Protein AF-A0A3M1UHV4-F1 (afdb_monomer)

Structure (mmCIF, N/CA/C/O backbone):
data_AF-A0A3M1UHV4-F1
#
_entry.id   AF-A0A3M1UHV4-F1
#
loop_
_atom_site.group_PDB
_atom_site.id
_atom_site.type_symbol
_atom_site.label_atom_id
_atom_site.label_alt_id
_atom_site.label_comp_id
_atom_site.label_asym_id
_atom_site.label_entity_id
_atom_site.label_seq_id
_atom_site.pdbx_PDB_ins_code
_atom_site.Cartn_x
_atom_site.Cartn_y
_atom_site.Cartn_z
_atom_site.occupancy
_atom_site.B_iso_or_equiv
_atom_site.auth_seq_id
_atom_site.auth_comp_id
_atom_site.auth_asym_id
_atom_site.auth_atom_id
_atom_site.pdbx_PDB_model_num
ATOM 1 N N . MET A 1 1 ? 15.331 1.345 12.781 1.00 45.53 1 MET A N 1
ATOM 2 C CA . MET A 1 1 ? 16.182 1.036 11.609 1.00 45.53 1 MET A CA 1
ATOM 3 C C . MET A 1 1 ? 15.991 2.140 10.582 1.00 45.53 1 MET A C 1
ATOM 5 O O . MET A 1 1 ? 14.851 2.442 10.259 1.00 45.53 1 MET A O 1
ATOM 9 N N . ASN A 1 2 ? 17.068 2.788 10.132 1.00 50.50 2 ASN A N 1
ATOM 10 C CA . ASN A 1 2 ? 16.997 3.904 9.186 1.00 50.50 2 ASN A CA 1
ATOM 11 C C . ASN A 1 2 ? 16.951 3.352 7.750 1.00 50.50 2 ASN A C 1
ATOM 13 O O . ASN A 1 2 ? 17.983 3.192 7.102 1.00 50.50 2 ASN A O 1
ATOM 17 N N . THR A 1 3 ? 15.766 2.970 7.275 1.00 60.56 3 THR A N 1
ATOM 18 C CA . THR A 1 3 ? 15.587 2.492 5.897 1.00 60.56 3 THR A CA 1
ATOM 19 C C . THR A 1 3 ? 15.754 3.668 4.938 1.00 60.56 3 THR A C 1
ATOM 21 O O . THR A 1 3 ? 14.924 4.578 4.923 1.00 60.56 3 THR A O 1
ATOM 24 N N . LYS A 1 4 ? 16.838 3.675 4.150 1.00 67.75 4 LYS A N 1
ATOM 25 C CA . LYS A 1 4 ? 17.045 4.664 3.083 1.00 67.75 4 LYS A CA 1
ATOM 26 C C . LYS A 1 4 ? 15.860 4.598 2.120 1.00 67.75 4 LYS A C 1
ATOM 28 O O . LYS A 1 4 ? 15.662 3.586 1.454 1.00 67.75 4 LYS A O 1
ATOM 33 N N . LYS A 1 5 ? 15.066 5.669 2.064 1.00 74.25 5 LYS A N 1
ATOM 34 C CA . LYS A 1 5 ? 13.960 5.787 1.113 1.00 74.25 5 LYS A CA 1
ATOM 35 C C . LYS A 1 5 ? 14.546 5.815 -0.305 1.00 74.25 5 LYS A C 1
ATOM 37 O O . LYS A 1 5 ? 15.404 6.664 -0.559 1.00 74.25 5 LYS A O 1
ATOM 42 N N . PRO A 1 6 ? 14.115 4.931 -1.219 1.00 80.00 6 PRO A N 1
ATOM 43 C CA . PRO A 1 6 ? 14.586 4.989 -2.590 1.00 80.00 6 PRO A CA 1
ATOM 44 C C . PRO A 1 6 ? 14.143 6.312 -3.219 1.00 80.00 6 PRO A C 1
ATOM 46 O O . PRO A 1 6 ? 12.985 6.724 -3.094 1.00 80.00 6 PRO A O 1
ATOM 49 N N . ILE A 1 7 ? 15.089 7.000 -3.857 1.00 86.38 7 ILE A N 1
ATOM 50 C CA . ILE A 1 7 ? 14.817 8.227 -4.603 1.00 86.38 7 ILE A CA 1
ATOM 51 C C . ILE A 1 7 ? 14.306 7.795 -5.973 1.00 86.38 7 ILE A C 1
ATOM 53 O O . ILE A 1 7 ? 15.050 7.227 -6.768 1.00 86.38 7 ILE A O 1
ATOM 57 N N . LEU A 1 8 ? 13.021 8.031 -6.223 1.00 89.06 8 LEU A N 1
ATOM 58 C CA . LEU A 1 8 ? 12.389 7.738 -7.502 1.00 89.06 8 LEU A CA 1
ATOM 59 C C . LEU A 1 8 ? 12.371 8.977 -8.393 1.00 89.06 8 LEU A C 1
ATOM 61 O O . LEU A 1 8 ? 12.137 10.096 -7.932 1.00 89.06 8 LEU A O 1
ATOM 65 N N . LEU A 1 9 ? 12.553 8.755 -9.694 1.00 93.94 9 LEU A N 1
ATOM 66 C CA . LEU A 1 9 ? 12.273 9.770 -10.703 1.00 93.94 9 LEU A CA 1
ATOM 67 C C . LEU A 1 9 ? 10.780 10.143 -10.656 1.00 93.94 9 LEU A C 1
ATOM 69 O O . LEU A 1 9 ? 9.950 9.254 -10.447 1.00 93.94 9 LEU A O 1
ATOM 73 N N . PRO A 1 10 ? 10.396 11.403 -10.938 1.00 93.12 10 PRO A N 1
ATOM 74 C CA . PRO A 1 10 ? 9.002 11.849 -10.840 1.00 93.12 10 PRO A CA 1
ATOM 75 C C . PRO A 1 10 ? 8.007 10.978 -11.617 1.00 93.12 10 PRO A C 1
ATOM 77 O O . PRO A 1 10 ? 6.903 10.719 -11.146 1.00 93.12 10 PRO A O 1
ATOM 80 N N . LYS A 1 11 ? 8.407 10.478 -12.794 1.00 94.75 11 LYS A N 1
ATOM 81 C CA . LYS A 1 11 ? 7.581 9.573 -13.606 1.00 94.75 11 LYS A CA 1
ATOM 82 C C . LYS A 1 11 ? 7.299 8.245 -12.890 1.00 94.75 11 LYS A C 1
ATOM 84 O O . LYS A 1 11 ? 6.175 7.765 -12.950 1.00 94.75 11 LYS A O 1
ATOM 89 N N . LEU A 1 12 ? 8.293 7.679 -12.204 1.00 94.25 12 LEU A N 1
ATOM 90 C CA . LEU A 1 12 ? 8.154 6.424 -11.458 1.00 94.25 12 LEU A CA 1
ATOM 91 C C . LEU A 1 12 ? 7.313 6.621 -10.192 1.00 94.25 12 LEU A C 1
ATOM 93 O O . LEU A 1 12 ? 6.473 5.783 -9.881 1.00 94.25 12 LEU A O 1
ATOM 97 N N . SER A 1 13 ? 7.478 7.757 -9.505 1.00 93.69 13 SER A N 1
ATOM 98 C CA . SER A 1 13 ? 6.646 8.112 -8.349 1.00 93.69 13 SER A CA 1
ATOM 99 C C . SER A 1 13 ? 5.162 8.156 -8.708 1.00 93.69 13 SER A C 1
ATOM 101 O O . SER A 1 13 ? 4.355 7.604 -7.973 1.00 93.69 13 SER A O 1
ATOM 103 N N . ARG A 1 14 ? 4.804 8.717 -9.874 1.00 95.62 14 ARG A N 1
ATOM 104 C CA . ARG A 1 14 ? 3.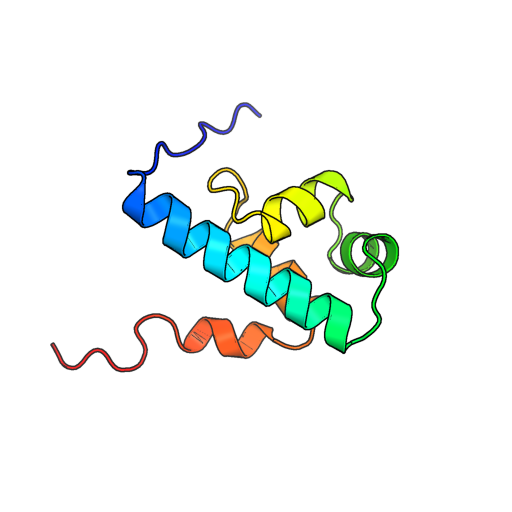408 8.752 -10.349 1.00 95.62 14 ARG A CA 1
ATOM 105 C C . ARG A 1 14 ? 2.812 7.361 -10.565 1.00 95.62 14 ARG A C 1
ATOM 107 O O . ARG A 1 14 ? 1.643 7.157 -10.262 1.00 95.62 14 ARG A O 1
ATOM 114 N N . ILE A 1 15 ? 3.602 6.408 -11.069 1.00 96.06 15 ILE A N 1
ATOM 115 C CA . ILE A 1 15 ? 3.153 5.015 -11.229 1.00 96.06 15 ILE A CA 1
ATOM 116 C C . ILE A 1 15 ? 2.815 4.434 -9.854 1.00 96.06 15 ILE A C 1
ATOM 118 O O . ILE A 1 15 ? 1.747 3.855 -9.669 1.00 96.06 15 ILE A O 1
ATOM 122 N N . LEU A 1 16 ? 3.697 4.629 -8.872 1.00 95.00 16 LEU A N 1
ATOM 123 C CA . LEU A 1 16 ? 3.484 4.093 -7.533 1.00 95.00 16 LEU A CA 1
ATOM 124 C C . LEU A 1 16 ? 2.318 4.786 -6.808 1.00 95.00 16 LEU A C 1
ATOM 126 O O . LEU A 1 16 ? 1.520 4.112 -6.162 1.00 95.00 16 LEU A O 1
ATOM 130 N N . GLU A 1 17 ? 2.166 6.103 -6.963 1.00 96.31 17 GLU A N 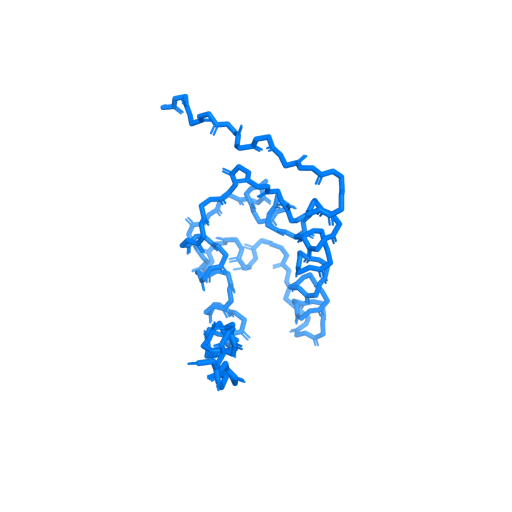1
ATOM 131 C CA . GLU A 1 17 ? 1.002 6.868 -6.488 1.00 96.31 17 GLU A CA 1
ATOM 132 C C . GLU A 1 17 ? -0.303 6.328 -7.082 1.00 96.31 17 GLU A C 1
ATOM 134 O O . GLU A 1 17 ? -1.279 6.133 -6.358 1.00 96.31 17 GLU A O 1
ATOM 139 N N . GLN A 1 18 ? -0.314 6.019 -8.382 1.00 97.81 18 GLN A N 1
ATOM 140 C CA . GLN A 1 18 ? -1.473 5.436 -9.050 1.00 97.81 18 GLN A CA 1
ATOM 141 C C . GLN A 1 18 ? -1.814 4.049 -8.484 1.00 97.81 18 GLN A C 1
ATOM 143 O O . GLN A 1 18 ? -2.990 3.757 -8.264 1.00 97.81 18 GLN A O 1
ATOM 148 N N . VAL A 1 19 ? -0.812 3.207 -8.212 1.00 96.81 19 VAL A N 1
ATOM 149 C CA . VAL A 1 19 ? -1.012 1.916 -7.529 1.00 96.81 19 VAL A CA 1
ATOM 150 C C . VAL A 1 19 ? -1.607 2.128 -6.132 1.00 96.81 19 VAL A C 1
ATOM 152 O O . VAL A 1 19 ? -2.582 1.469 -5.769 1.00 96.81 19 VAL A O 1
ATOM 155 N N . GLY A 1 20 ? -1.081 3.084 -5.363 1.00 97.31 20 GLY A N 1
ATOM 156 C CA . GLY A 1 20 ? -1.607 3.437 -4.042 1.00 97.31 20 GLY A CA 1
ATOM 157 C C . GLY A 1 20 ? -3.076 3.873 -4.081 1.00 97.31 20 GLY A C 1
ATOM 158 O O . GLY A 1 20 ? -3.896 3.372 -3.305 1.00 97.31 20 GLY A O 1
ATOM 159 N N . GLU A 1 21 ? -3.439 4.740 -5.030 1.00 97.94 21 GLU A N 1
ATOM 160 C CA . GLU A 1 21 ? -4.821 5.196 -5.195 1.00 97.94 21 GLU A CA 1
ATOM 161 C C . GLU A 1 21 ? -5.740 4.030 -5.594 1.00 97.94 21 GLU A C 1
ATOM 163 O O . GLU A 1 21 ? -6.846 3.912 -5.068 1.00 97.94 21 GLU A O 1
ATOM 168 N N . GLN A 1 22 ? -5.288 3.101 -6.443 1.00 97.62 22 GLN A N 1
ATOM 169 C CA . GLN A 1 22 ? -6.059 1.894 -6.770 1.00 97.62 22 GLN A CA 1
ATOM 170 C C . GLN A 1 22 ? -6.331 1.027 -5.534 1.00 97.62 22 GLN A C 1
ATOM 172 O O . GLN A 1 22 ? -7.469 0.592 -5.337 1.00 97.62 22 GLN A O 1
ATOM 177 N N . ILE A 1 23 ? -5.337 0.833 -4.660 1.00 97.44 23 ILE A N 1
ATOM 178 C CA . ILE A 1 23 ? -5.494 0.100 -3.391 1.00 97.44 23 ILE A CA 1
ATOM 179 C C . ILE A 1 23 ? -6.512 0.803 -2.483 1.00 97.44 23 ILE A C 1
ATOM 181 O O . ILE A 1 23 ? -7.424 0.170 -1.940 1.00 97.44 23 ILE A O 1
ATOM 185 N N . LYS A 1 24 ? -6.414 2.128 -2.358 1.00 97.81 24 LYS A N 1
ATOM 186 C CA . LYS A 1 24 ? -7.368 2.943 -1.597 1.00 97.81 24 LYS A CA 1
ATOM 187 C C . LYS A 1 24 ? -8.787 2.807 -2.148 1.00 97.81 24 LYS A C 1
ATOM 189 O O . LYS A 1 24 ? -9.731 2.593 -1.385 1.00 97.81 24 LYS A O 1
ATOM 194 N N . MET A 1 25 ? -8.950 2.867 -3.466 1.00 97.94 25 MET A N 1
ATOM 195 C CA . MET A 1 25 ? -10.246 2.682 -4.117 1.00 97.94 25 MET A CA 1
ATOM 196 C C . MET A 1 25 ? -10.786 1.265 -3.906 1.00 97.94 25 MET A C 1
ATOM 198 O O . MET A 1 25 ? -11.971 1.101 -3.611 1.00 97.94 25 MET A O 1
ATOM 202 N N . ALA A 1 26 ? -9.935 0.242 -3.977 1.00 97.44 26 ALA A N 1
ATOM 203 C CA . ALA A 1 26 ? -10.300 -1.137 -3.672 1.00 97.44 26 ALA A CA 1
ATOM 204 C C . ALA A 1 26 ? -10.805 -1.296 -2.228 1.00 97.44 26 ALA A C 1
ATOM 206 O O . ALA A 1 26 ? -11.807 -1.989 -2.014 1.00 97.44 26 ALA A O 1
ATOM 207 N N . ARG A 1 27 ? -10.177 -0.617 -1.257 1.00 97.56 27 ARG A N 1
ATOM 208 C CA . ARG A 1 27 ? -10.645 -0.567 0.135 1.00 97.56 27 ARG A CA 1
ATOM 209 C C . ARG A 1 27 ? -12.005 0.122 0.260 1.00 97.56 27 ARG A C 1
ATOM 211 O O . ARG A 1 27 ? -12.898 -0.412 0.921 1.00 97.56 27 ARG A O 1
ATOM 218 N N . LEU A 1 28 ? -12.174 1.289 -0.365 1.00 97.44 28 LEU A N 1
ATOM 219 C CA . LEU A 1 28 ? -13.416 2.067 -0.295 1.00 97.44 28 LEU A CA 1
ATOM 220 C C . LEU A 1 28 ? -14.601 1.326 -0.928 1.00 97.44 28 LEU A C 1
ATOM 222 O O . LEU A 1 28 ? -15.672 1.279 -0.327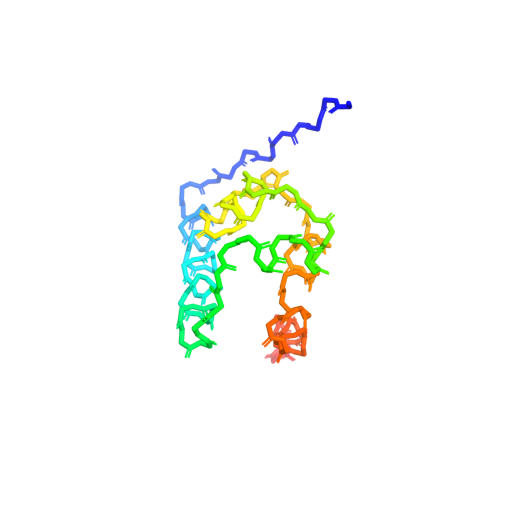 1.00 97.44 28 LEU A O 1
ATOM 226 N N . ARG A 1 29 ? -14.405 0.668 -2.079 1.00 97.50 29 ARG A N 1
ATOM 227 C CA . ARG A 1 29 ? -15.434 -0.167 -2.734 1.00 97.50 29 ARG A CA 1
ATOM 228 C C . ARG A 1 29 ? -15.908 -1.318 -1.841 1.00 97.50 29 ARG A C 1
ATOM 230 O O . ARG A 1 29 ? -17.084 -1.662 -1.857 1.00 97.50 29 ARG A O 1
ATOM 237 N N . ARG A 1 30 ? -15.009 -1.865 -1.016 1.00 96.69 30 ARG A N 1
ATOM 238 C CA . ARG A 1 30 ? -15.302 -2.914 -0.024 1.00 96.69 30 ARG A CA 1
ATOM 239 C C . ARG A 1 30 ? -15.871 -2.374 1.294 1.00 96.69 30 ARG A C 1
ATOM 241 O O . ARG A 1 30 ? -16.133 -3.159 2.199 1.00 96.69 30 ARG A O 1
ATOM 248 N N . LYS A 1 31 ? -16.049 -1.051 1.421 1.00 96.75 31 LYS A N 1
ATOM 249 C CA . LYS A 1 31 ? -16.539 -0.365 2.632 1.00 96.75 31 LYS A CA 1
ATOM 250 C C . LYS A 1 31 ? -15.709 -0.680 3.886 1.00 96.75 31 LYS A C 1
ATOM 252 O O . LYS A 1 31 ? -16.228 -0.694 4.999 1.00 96.75 31 LYS A O 1
ATOM 257 N N . LEU A 1 32 ? -14.410 -0.923 3.713 1.00 95.81 32 LEU A N 1
ATOM 258 C CA . LEU A 1 32 ? -13.503 -1.218 4.818 1.00 95.81 32 LEU A CA 1
ATOM 259 C C . LEU A 1 32 ? -12.886 0.072 5.369 1.00 95.81 32 LEU A C 1
ATOM 261 O O . LEU A 1 32 ? -12.365 0.917 4.630 1.00 95.81 32 LEU A O 1
ATOM 265 N N . SER A 1 33 ? -12.904 0.219 6.691 1.00 95.88 33 SER A N 1
ATOM 266 C CA . SER A 1 33 ? -12.232 1.341 7.344 1.00 95.88 33 SER A CA 1
ATOM 267 C C . SER A 1 33 ? -10.712 1.166 7.320 1.00 95.88 33 SER A C 1
ATOM 269 O O . SER A 1 33 ? -10.187 0.051 7.370 1.00 95.88 33 SER A O 1
ATOM 271 N N . THR A 1 34 ? -9.985 2.283 7.315 1.00 94.94 34 THR A N 1
ATOM 272 C CA . THR A 1 34 ? -8.519 2.298 7.442 1.00 94.94 34 THR A CA 1
ATOM 273 C C . THR A 1 34 ? -8.057 1.557 8.699 1.00 94.94 34 THR A C 1
ATOM 275 O O . THR A 1 34 ? -7.049 0.863 8.668 1.00 94.94 34 THR A O 1
ATOM 278 N N . ARG A 1 35 ? -8.811 1.646 9.804 1.00 96.19 35 ARG A N 1
ATOM 279 C CA . ARG A 1 35 ? -8.496 0.928 11.046 1.00 96.19 35 ARG A CA 1
ATOM 280 C C . ARG A 1 35 ? -8.550 -0.588 10.853 1.00 96.19 35 ARG A C 1
ATOM 282 O O . ARG A 1 35 ? -7.582 -1.256 11.186 1.00 96.19 35 ARG A O 1
ATOM 289 N N . GLN A 1 36 ? -9.647 -1.101 10.296 1.00 96.12 36 GLN A N 1
ATOM 290 C CA . GLN A 1 36 ? -9.838 -2.541 10.097 1.00 96.12 36 GLN A CA 1
ATOM 291 C C . GLN A 1 36 ? -8.769 -3.136 9.182 1.00 96.12 36 GLN A C 1
ATOM 293 O O . GLN A 1 36 ? -8.254 -4.212 9.464 1.00 96.12 36 GLN A O 1
ATOM 298 N N . VAL A 1 37 ? -8.431 -2.443 8.090 1.00 97.25 37 VAL A N 1
ATOM 299 C CA . VAL A 1 37 ? -7.405 -2.931 7.160 1.00 97.25 37 VAL A CA 1
ATOM 300 C C . VAL A 1 37 ? -6.022 -2.880 7.797 1.00 97.25 37 VAL A C 1
ATOM 302 O O . VAL A 1 37 ? -5.291 -3.856 7.695 1.00 97.25 37 VAL A O 1
ATOM 305 N N . ALA A 1 38 ? -5.679 -1.794 8.494 1.00 97.12 38 ALA A N 1
ATOM 306 C CA . ALA A 1 38 ? -4.389 -1.671 9.168 1.00 97.12 38 ALA A CA 1
ATOM 307 C C . ALA A 1 38 ? -4.201 -2.756 10.244 1.00 97.12 38 ALA A C 1
ATOM 309 O O . ALA A 1 38 ? -3.166 -3.414 10.268 1.00 97.12 38 ALA A O 1
ATOM 310 N N . GLU A 1 39 ? -5.223 -3.000 11.072 1.00 96.88 39 GLU A N 1
ATOM 311 C CA . GLU A 1 39 ? -5.196 -4.052 12.098 1.00 96.88 39 GLU A CA 1
ATOM 312 C C . GLU A 1 39 ? -5.038 -5.448 11.473 1.00 96.88 39 GLU A C 1
ATOM 314 O O . GLU A 1 39 ? -4.164 -6.206 11.885 1.00 96.88 39 GLU A O 1
ATOM 319 N N . ARG A 1 40 ? -5.815 -5.778 10.432 1.00 96.25 40 ARG A N 1
ATOM 320 C CA . ARG A 1 40 ? -5.731 -7.085 9.752 1.00 96.25 40 ARG A CA 1
ATOM 321 C C . ARG A 1 40 ? -4.423 -7.293 8.992 1.00 96.25 40 ARG A C 1
ATOM 323 O O . ARG A 1 40 ? -3.943 -8.417 8.920 1.00 96.25 40 ARG A O 1
ATOM 330 N N . ALA A 1 41 ? -3.852 -6.228 8.434 1.00 96.31 41 ALA A N 1
ATOM 331 C CA . ALA A 1 41 ? -2.568 -6.279 7.737 1.00 96.31 41 ALA A CA 1
ATOM 332 C C . ALA A 1 41 ? -1.377 -6.232 8.711 1.00 96.31 41 ALA A C 1
ATOM 334 O O . ALA A 1 41 ? -0.235 -6.266 8.265 1.00 96.31 41 ALA A O 1
ATOM 335 N N . ASN A 1 42 ? -1.634 -6.157 10.024 1.00 95.94 42 ASN A N 1
ATOM 336 C CA . ASN A 1 42 ? -0.628 -6.021 11.073 1.00 95.94 42 ASN A CA 1
ATOM 337 C C . ASN A 1 42 ? 0.312 -4.817 10.855 1.00 95.94 42 ASN A C 1
ATOM 339 O O . ASN A 1 42 ? 1.530 -4.909 11.008 1.00 95.94 42 ASN A O 1
ATOM 343 N N . VAL A 1 43 ? -0.259 -3.669 10.477 1.00 96.25 43 VAL A N 1
ATOM 344 C CA . VAL A 1 43 ? 0.477 -2.417 10.261 1.00 96.25 43 VAL A CA 1
ATOM 345 C C . VAL A 1 43 ? -0.175 -1.240 10.971 1.00 96.25 43 VAL A C 1
ATOM 347 O O . VAL A 1 43 ? -1.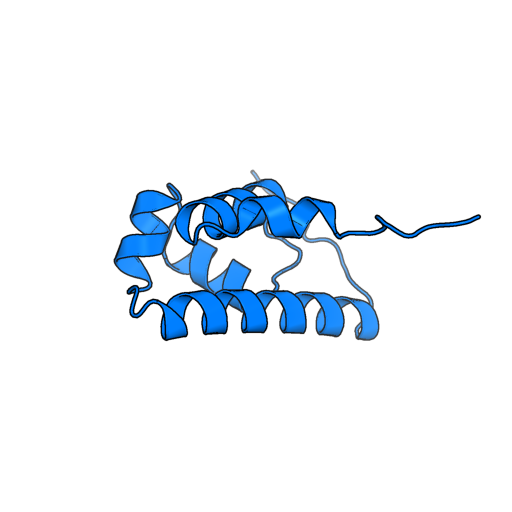349 -1.248 11.334 1.00 96.25 43 VAL A O 1
ATOM 350 N N . SER A 1 44 ? 0.592 -0.167 11.147 1.00 96.44 44 SER A N 1
ATOM 351 C CA . SER A 1 44 ? 0.043 1.081 11.669 1.00 96.44 44 SER A CA 1
ATOM 352 C C . SER A 1 44 ? -0.877 1.765 10.643 1.00 96.44 44 SER A C 1
ATOM 354 O O . SER A 1 44 ? -0.727 1.604 9.428 1.00 96.44 44 SER A O 1
ATOM 356 N N . ARG A 1 45 ? -1.807 2.607 11.115 1.00 95.88 45 ARG A N 1
ATOM 357 C CA . ARG A 1 45 ? -2.668 3.407 10.221 1.00 95.88 45 ARG A CA 1
ATOM 358 C C . ARG A 1 45 ? -1.862 4.350 9.324 1.00 95.88 45 ARG A C 1
ATOM 360 O O . ARG A 1 45 ? -2.256 4.581 8.185 1.00 95.88 45 ARG A O 1
ATOM 367 N N . SER A 1 46 ? -0.743 4.882 9.821 1.00 96.12 46 SER A N 1
ATOM 368 C CA . SER A 1 46 ? 0.153 5.737 9.036 1.00 96.12 46 SER A CA 1
ATOM 369 C C . SER A 1 46 ? 0.881 4.946 7.949 1.00 96.12 46 SER A C 1
ATOM 371 O O . SER A 1 46 ? 1.046 5.458 6.844 1.00 96.12 46 SER A O 1
ATOM 373 N N . THR A 1 47 ? 1.242 3.687 8.211 1.00 95.81 47 THR A N 1
ATOM 374 C CA . THR A 1 47 ? 1.783 2.778 7.191 1.00 95.81 47 THR A CA 1
ATOM 375 C C . THR A 1 47 ? 0.752 2.490 6.103 1.00 95.81 47 THR A C 1
ATOM 377 O O . THR A 1 47 ? 1.081 2.610 4.928 1.00 95.81 47 THR A O 1
ATOM 380 N N . LEU A 1 48 ? -0.500 2.185 6.463 1.00 97.00 48 LEU A N 1
ATOM 381 C CA . LEU A 1 48 ? -1.564 1.991 5.470 1.00 97.00 48 LEU A CA 1
ATOM 382 C C . LEU A 1 48 ? -1.795 3.260 4.635 1.00 97.00 48 LEU A C 1
ATOM 384 O O . LEU A 1 48 ? -1.922 3.185 3.420 1.00 97.00 48 LEU A O 1
ATOM 388 N N . TRP A 1 49 ? -1.782 4.437 5.258 1.00 97.06 49 TRP A N 1
ATOM 389 C CA . TRP A 1 49 ? -1.876 5.700 4.524 1.00 97.06 49 TRP A CA 1
ATOM 390 C C . TRP A 1 49 ? -0.690 5.924 3.575 1.00 97.06 49 TRP A C 1
ATOM 392 O O . TRP A 1 49 ? -0.867 6.427 2.469 1.00 97.06 49 TRP A O 1
ATOM 402 N N . ALA A 1 50 ? 0.520 5.527 3.976 1.00 96.62 50 ALA A N 1
ATOM 403 C CA . ALA A 1 50 ? 1.696 5.581 3.115 1.00 96.62 50 ALA A CA 1
ATOM 404 C C . ALA A 1 50 ? 1.591 4.608 1.926 1.00 96.62 50 ALA A C 1
ATOM 406 O O . ALA A 1 50 ? 1.992 4.979 0.825 1.00 96.62 50 ALA A O 1
ATO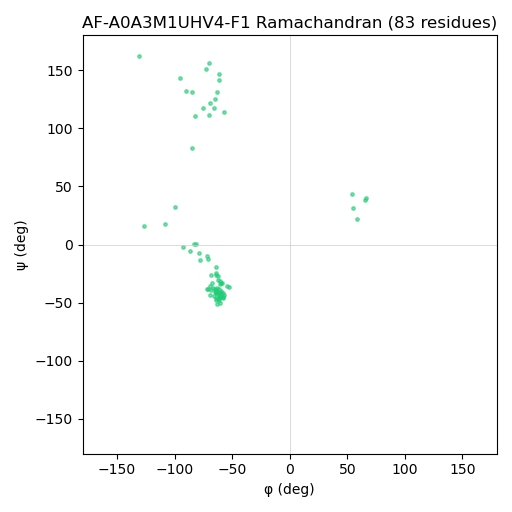M 407 N N . VAL A 1 51 ? 1.017 3.415 2.125 1.00 97.12 51 VAL A N 1
ATOM 408 C CA . VAL A 1 51 ? 0.681 2.461 1.049 1.00 97.12 51 VAL A CA 1
ATOM 409 C C . VAL A 1 51 ? -0.318 3.079 0.074 1.00 97.12 51 VAL A C 1
ATOM 411 O O . VAL A 1 51 ? -0.076 3.098 -1.127 1.00 97.12 51 VAL A O 1
ATOM 414 N N . GLU A 1 52 ? -1.410 3.650 0.585 1.00 97.12 52 GLU A N 1
ATOM 415 C CA . GLU A 1 52 ? -2.451 4.290 -0.232 1.00 97.12 52 GLU A CA 1
ATOM 416 C C . GLU A 1 52 ? -1.954 5.522 -0.999 1.00 97.12 52 GLU A C 1
ATOM 418 O O . GLU A 1 52 ? -2.571 5.933 -1.974 1.00 97.12 52 GLU A O 1
ATOM 423 N N . LYS A 1 53 ? -0.832 6.110 -0.578 1.00 96.56 53 LYS A N 1
ATOM 424 C CA . LYS A 1 53 ? -0.147 7.187 -1.299 1.00 96.56 53 LYS A CA 1
ATOM 425 C C . LYS A 1 53 ? 0.942 6.708 -2.25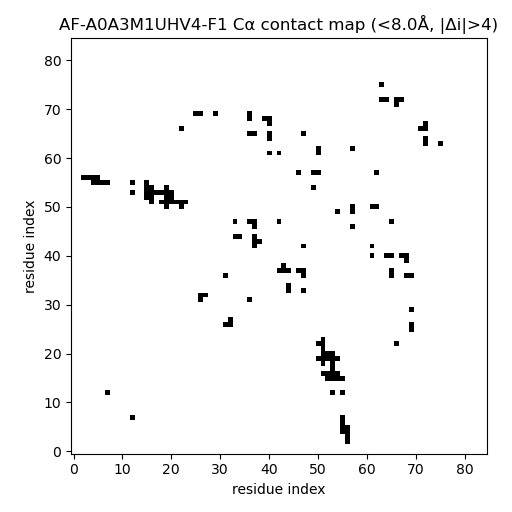5 1.00 96.56 53 LYS A C 1
ATOM 427 O O . LYS A 1 53 ? 1.582 7.545 -2.880 1.00 96.56 53 LYS A O 1
ATOM 432 N N . GLY A 1 54 ? 1.211 5.407 -2.331 1.00 94.94 54 GLY A N 1
ATOM 433 C CA . GLY A 1 54 ? 2.301 4.895 -3.153 1.00 94.94 54 GLY A CA 1
ATOM 434 C C . GLY A 1 54 ? 3.677 5.333 -2.653 1.00 94.94 54 GLY A C 1
ATOM 435 O O . GLY A 1 54 ? 4.538 5.724 -3.436 1.00 94.94 54 GLY A O 1
ATOM 436 N N . ASN A 1 55 ? 3.901 5.345 -1.338 1.00 94.75 55 ASN A N 1
ATOM 437 C CA . ASN A 1 55 ? 5.194 5.735 -0.789 1.00 94.75 55 ASN A CA 1
ATOM 438 C C . ASN A 1 55 ? 6.271 4.675 -1.118 1.00 94.75 55 ASN A C 1
ATOM 440 O O . ASN A 1 55 ? 6.155 3.534 -0.661 1.00 94.75 55 ASN A O 1
ATOM 444 N N . PRO A 1 56 ? 7.367 5.042 -1.810 1.00 93.06 56 PRO A N 1
ATOM 445 C CA . PRO A 1 56 ? 8.425 4.099 -2.181 1.00 93.06 56 PRO A CA 1
ATOM 446 C C . PRO A 1 56 ? 9.278 3.624 -1.001 1.00 93.06 56 PRO A C 1
ATOM 448 O O . PRO A 1 56 ? 10.038 2.674 -1.130 1.00 93.06 56 PRO A O 1
ATOM 451 N N . GLY A 1 57 ? 9.173 4.274 0.161 1.00 92.12 57 GLY A N 1
ATOM 452 C CA . GLY A 1 57 ? 9.828 3.821 1.389 1.00 92.12 57 GLY A CA 1
ATOM 453 C C . GLY A 1 57 ? 9.101 2.673 2.093 1.00 92.12 57 GLY A C 1
ATOM 454 O O . GLY A 1 57 ? 9.620 2.152 3.075 1.00 92.12 57 GLY A O 1
ATOM 455 N N . VAL A 1 58 ? 7.902 2.301 1.638 1.00 93.50 58 VAL A N 1
ATOM 456 C CA . VAL A 1 58 ? 7.164 1.162 2.189 1.00 93.50 58 VAL A CA 1
ATOM 457 C C . VAL A 1 58 ? 7.633 -0.116 1.501 1.00 93.50 58 VAL A C 1
ATOM 459 O O . VAL A 1 58 ? 7.718 -0.176 0.277 1.00 93.50 58 VAL A O 1
ATOM 462 N N . ALA A 1 59 ? 7.939 -1.142 2.294 1.00 93.56 59 ALA A N 1
ATOM 463 C CA . ALA A 1 59 ? 8.377 -2.430 1.775 1.00 93.56 59 ALA A CA 1
ATOM 464 C C . ALA A 1 59 ? 7.290 -3.076 0.903 1.00 93.56 59 ALA A C 1
ATOM 466 O O . ALA A 1 59 ? 6.109 -3.042 1.252 1.00 93.56 59 ALA A O 1
ATOM 467 N N . VAL A 1 60 ? 7.686 -3.735 -0.191 1.00 94.44 60 VAL A N 1
ATOM 468 C CA . VAL A 1 60 ? 6.734 -4.392 -1.107 1.00 94.44 60 VAL A CA 1
ATOM 469 C C . VAL A 1 60 ? 5.892 -5.462 -0.398 1.00 94.44 60 VAL A C 1
ATOM 471 O O . VAL A 1 60 ? 4.704 -5.595 -0.669 1.00 94.44 60 VAL A O 1
ATOM 474 N N . GLY A 1 61 ? 6.463 -6.145 0.602 1.00 95.50 61 GLY A N 1
ATOM 475 C CA . GLY A 1 61 ? 5.734 -7.101 1.439 1.00 95.50 61 GLY A CA 1
ATOM 476 C C . GLY A 1 61 ? 4.574 -6.468 2.215 1.00 95.50 61 GLY A C 1
ATOM 477 O O . GLY A 1 61 ? 3.544 -7.105 2.399 1.00 95.50 61 GLY A O 1
ATOM 478 N N . THR A 1 62 ? 4.684 -5.192 2.597 1.00 96.06 62 THR A N 1
ATOM 479 C CA . THR A 1 62 ? 3.578 -4.462 3.228 1.00 96.06 62 THR A CA 1
ATOM 480 C C . THR A 1 62 ? 2.458 -4.157 2.234 1.00 96.06 62 THR A C 1
ATOM 482 O O . THR A 1 62 ? 1.289 -4.280 2.591 1.00 96.06 62 THR A O 1
ATOM 485 N N . TYR A 1 63 ? 2.784 -3.814 0.982 1.00 96.62 63 TYR A N 1
ATOM 486 C CA . TYR A 1 63 ? 1.768 -3.697 -0.072 1.00 96.62 63 TYR A CA 1
ATOM 487 C C . TYR A 1 63 ? 1.037 -5.029 -0.266 1.00 96.62 63 TYR A C 1
ATOM 489 O O . TYR A 1 63 ? -0.192 -5.048 -0.308 1.00 96.62 63 TYR A O 1
ATOM 497 N N . LEU A 1 64 ? 1.777 -6.141 -0.296 1.00 97.00 64 LEU A N 1
ATOM 498 C CA . LEU A 1 64 ? 1.202 -7.473 -0.463 1.00 97.00 64 LEU A CA 1
ATOM 499 C C . LEU A 1 64 ? 0.297 -7.878 0.713 1.00 97.00 64 LEU A C 1
ATOM 501 O O . LEU A 1 64 ? -0.790 -8.395 0.486 1.00 97.00 64 LEU A O 1
ATOM 505 N N . GLN A 1 65 ? 0.681 -7.581 1.960 1.00 97.06 65 GLN A N 1
ATOM 506 C CA . GLN A 1 65 ? -0.175 -7.801 3.137 1.00 97.06 65 GLN A CA 1
ATOM 507 C C . GLN A 1 65 ? -1.483 -7.007 3.062 1.00 97.06 65 GLN A C 1
ATOM 509 O O . GLN A 1 65 ? -2.548 -7.527 3.392 1.00 97.06 65 GLN A O 1
ATOM 514 N N . VAL A 1 66 ? -1.423 -5.751 2.613 1.00 97.19 66 VAL A N 1
ATOM 515 C CA . VAL A 1 66 ? -2.629 -4.937 2.420 1.00 97.19 66 VAL A CA 1
ATOM 516 C C . VAL A 1 66 ? -3.501 -5.524 1.309 1.00 97.19 66 VAL A C 1
ATOM 518 O O . VAL A 1 66 ? -4.707 -5.653 1.506 1.00 97.19 66 VAL A O 1
ATOM 521 N N . LEU A 1 67 ? -2.914 -5.932 0.179 1.00 97.19 67 LEU A N 1
ATOM 522 C CA . LEU A 1 67 ? -3.643 -6.594 -0.908 1.00 97.19 67 LEU A CA 1
ATOM 523 C C . LEU A 1 67 ? -4.299 -7.900 -0.446 1.00 97.19 67 LEU A C 1
ATOM 525 O O . LEU A 1 67 ? -5.471 -8.109 -0.743 1.00 97.19 67 LEU A O 1
ATOM 529 N N . PHE A 1 68 ? -3.606 -8.714 0.351 1.00 97.06 68 PHE A N 1
ATOM 530 C CA . PHE A 1 68 ? -4.146 -9.940 0.942 1.00 97.06 68 PHE A CA 1
ATOM 531 C C . PHE A 1 68 ? -5.387 -9.674 1.804 1.00 97.06 68 PHE A C 1
ATOM 533 O O . PHE A 1 68 ? -6.414 -10.328 1.656 1.00 97.06 68 PHE A O 1
ATOM 540 N N . VAL A 1 69 ? -5.357 -8.642 2.651 1.00 96.88 69 VAL A N 1
ATOM 541 C CA . VAL A 1 69 ? -6.529 -8.245 3.457 1.00 96.88 69 VAL A CA 1
ATOM 542 C C . VAL A 1 69 ? -7.699 -7.761 2.593 1.00 96.88 69 VAL A C 1
ATOM 544 O O . VAL A 1 69 ? -8.859 -7.847 3.006 1.00 96.88 69 VAL A O 1
ATOM 547 N N . LEU A 1 70 ? -7.410 -7.241 1.400 1.00 96.44 70 LEU A N 1
ATOM 548 C CA . LEU A 1 70 ? -8.410 -6.849 0.410 1.00 96.44 70 LEU A CA 1
ATOM 549 C C . LEU A 1 70 ? -8.841 -8.016 -0.504 1.00 96.44 70 LEU A C 1
ATOM 551 O O . LEU A 1 70 ? -9.777 -7.832 -1.287 1.00 96.44 70 LEU A O 1
ATOM 555 N N . GLY A 1 71 ? -8.212 -9.192 -0.402 1.00 96.44 71 GLY A N 1
ATOM 556 C CA . GLY A 1 71 ? -8.430 -10.337 -1.292 1.00 96.44 71 GLY A CA 1
ATOM 557 C C . GLY A 1 71 ? -7.998 -10.061 -2.735 1.00 96.44 71 GLY A C 1
ATOM 558 O O . GLY A 1 71 ? -8.734 -10.384 -3.663 1.00 96.44 71 GLY A O 1
ATOM 559 N N . LEU A 1 72 ? -6.887 -9.340 -2.912 1.00 96.75 72 LEU A N 1
ATOM 560 C CA . LEU A 1 72 ? -6.307 -8.926 -4.199 1.00 96.75 72 LEU A CA 1
ATOM 561 C C . LEU A 1 72 ? -4.827 -9.327 -4.322 1.00 96.75 72 LEU A C 1
ATOM 563 O O . LEU A 1 72 ? -4.095 -8.788 -5.145 1.00 96.75 72 LEU A O 1
ATOM 567 N N . GLU A 1 73 ? -4.337 -10.236 -3.485 1.00 95.44 73 GLU A N 1
ATOM 568 C CA . GLU A 1 73 ? -2.940 -10.677 -3.500 1.00 95.44 73 GLU A CA 1
ATOM 569 C C . GLU A 1 73 ? -2.540 -11.347 -4.821 1.00 95.44 73 GLU A C 1
ATOM 571 O O . GLU A 1 73 ? -1.399 -11.210 -5.254 1.00 95.44 73 GLU A O 1
ATOM 576 N N . GLN A 1 74 ? -3.487 -12.013 -5.489 1.00 96.69 74 GLN A N 1
ATOM 577 C CA . GLN A 1 74 ? -3.258 -12.677 -6.775 1.00 96.69 74 GLN A CA 1
ATOM 578 C C . GLN A 1 74 ? -3.009 -11.678 -7.913 1.00 96.69 74 GLN A C 1
ATOM 580 O O . GLN A 1 74 ? -2.298 -12.000 -8.863 1.00 96.69 74 GLN A O 1
ATOM 585 N N . ASP A 1 75 ? -3.520 -10.446 -7.807 1.00 94.81 75 ASP A N 1
ATOM 586 C CA . ASP A 1 75 ? -3.286 -9.396 -8.807 1.00 94.81 75 ASP A CA 1
ATOM 587 C C . ASP A 1 75 ? -1.802 -9.016 -8.884 1.00 94.81 75 ASP A C 1
ATOM 589 O O . ASP A 1 75 ? -1.322 -8.566 -9.923 1.00 94.81 75 ASP A O 1
ATOM 593 N N . PHE A 1 76 ? -1.043 -9.246 -7.809 1.00 94.88 76 PHE A N 1
ATOM 594 C CA . PHE A 1 76 ? 0.395 -8.997 -7.790 1.00 94.88 76 PHE A CA 1
ATOM 595 C C . PHE A 1 76 ? 1.151 -9.865 -8.812 1.00 94.88 76 PHE A C 1
ATOM 597 O O . PHE A 1 76 ? 2.181 -9.442 -9.330 1.00 94.88 76 PHE A O 1
ATOM 604 N N . LEU A 1 77 ? 0.614 -11.041 -9.160 1.00 95.75 77 LEU A N 1
ATOM 605 C CA . LEU A 1 77 ? 1.178 -11.931 -10.181 1.00 95.75 77 LEU A CA 1
ATOM 606 C C . LEU A 1 77 ? 1.006 -11.404 -11.612 1.00 95.75 77 LEU A C 1
ATOM 608 O O . LEU A 1 77 ? 1.592 -11.968 -12.528 1.00 95.75 77 LEU A O 1
ATOM 612 N N . GLN A 1 78 ? 0.216 -10.348 -11.831 1.00 94.88 78 GLN A N 1
ATOM 613 C CA . GLN A 1 78 ? 0.064 -9.732 -13.156 1.00 94.88 78 GLN A CA 1
ATOM 614 C C . GLN A 1 78 ? 1.253 -8.829 -13.521 1.00 94.88 78 GLN A C 1
ATOM 616 O O . GLN A 1 78 ? 1.394 -8.420 -14.672 1.00 94.88 78 GLN A O 1
ATOM 621 N N . LEU A 1 79 ? 2.116 -8.490 -12.558 1.00 93.00 79 LEU A N 1
ATOM 622 C CA . LEU A 1 79 ? 3.290 -7.660 -12.810 1.00 93.00 79 LEU A CA 1
ATOM 623 C C . LEU A 1 79 ? 4.275 -8.398 -13.725 1.00 93.00 79 LEU A C 1
ATOM 625 O O . LEU A 1 79 ? 4.813 -9.430 -13.338 1.00 93.00 79 LEU A O 1
ATOM 629 N 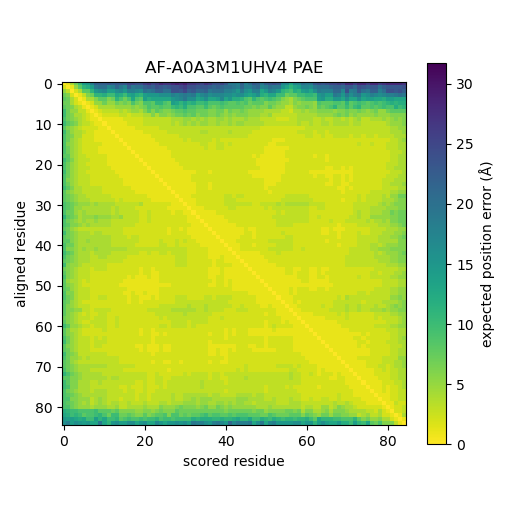N . ALA A 1 80 ? 4.515 -7.837 -14.916 1.00 94.12 80 ALA A N 1
ATOM 630 C CA . ALA A 1 80 ? 5.389 -8.401 -15.953 1.00 94.12 80 ALA A CA 1
ATOM 631 C C . ALA A 1 80 ? 4.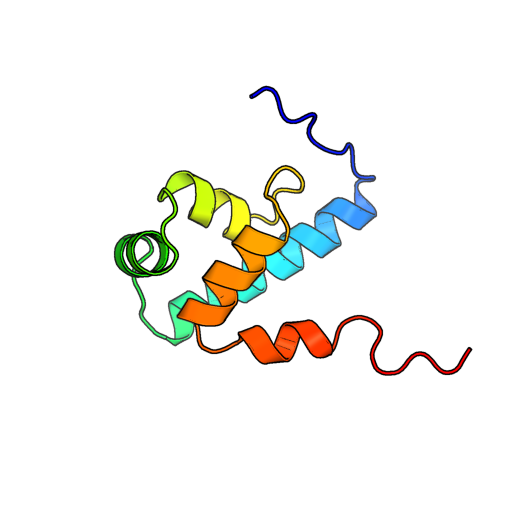994 -9.814 -16.433 1.00 94.12 80 ALA A C 1
ATOM 633 O O . ALA A 1 80 ? 5.823 -10.542 -16.963 1.00 94.12 80 ALA A O 1
ATOM 634 N N . LYS A 1 81 ? 3.729 -10.207 -16.245 1.00 94.75 81 LYS A N 1
ATOM 635 C CA . LYS A 1 81 ? 3.247 -11.552 -16.580 1.00 94.75 81 LYS A CA 1
ATOM 636 C C . LYS A 1 81 ? 3.314 -11.873 -18.077 1.00 94.75 81 LYS A C 1
ATOM 638 O O . LYS A 1 81 ? 3.627 -13.003 -18.428 1.00 94.75 81 LYS A O 1
ATOM 643 N N . ASP A 1 82 ? 3.004 -10.896 -18.924 1.00 92.88 82 ASP A N 1
ATOM 644 C CA . ASP A 1 82 ? 2.877 -11.065 -20.379 1.00 92.88 82 ASP A CA 1
ATOM 645 C C . ASP A 1 82 ? 4.149 -10.605 -21.126 1.00 92.88 82 ASP A C 1
ATOM 647 O O . ASP A 1 82 ? 4.071 -10.0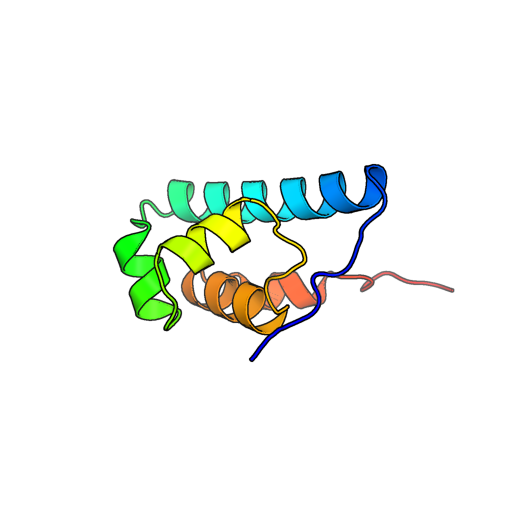47 -22.218 1.00 92.88 82 ASP A O 1
ATOM 651 N N . ASP A 1 83 ? 5.324 -10.753 -20.507 1.00 92.38 83 ASP A N 1
ATOM 652 C CA . ASP A 1 83 ? 6.609 -10.430 -21.138 1.00 92.38 83 ASP A CA 1
ATOM 653 C C . ASP A 1 83 ? 6.986 -11.520 -22.161 1.00 92.38 83 ASP A C 1
ATOM 655 O O . ASP A 1 83 ? 7.152 -12.684 -21.800 1.00 92.38 83 ASP A O 1
ATOM 659 N N . GLU A 1 84 ? 7.085 -11.150 -23.442 1.00 89.50 84 GLU A N 1
ATOM 660 C CA . GLU A 1 84 ? 7.375 -12.054 -24.576 1.00 89.50 84 GLU A CA 1
ATOM 661 C C . GLU A 1 84 ? 8.796 -11.863 -25.154 1.00 89.50 84 GLU A C 1
ATOM 663 O O . GLU A 1 84 ? 9.058 -12.239 -26.300 1.00 89.50 84 GLU A O 1
ATOM 668 N N . LEU A 1 85 ? 9.698 -11.231 -24.393 1.00 78.62 85 LEU A N 1
ATOM 669 C CA . LEU A 1 85 ? 11.080 -10.938 -24.801 1.00 78.62 85 LEU A CA 1
ATOM 670 C C . LEU A 1 85 ? 12.011 -12.159 -24.778 1.00 78.62 85 LEU A C 1
ATOM 672 O O . LEU A 1 85 ? 11.921 -12.989 -23.846 1.00 78.62 85 LEU A O 1
#

Foldseek 3Di:
DPQPQDDDDPVVLVVLQVQLCVLVVLCVVVVHDLVRLCVQLVHDSVLNVCNSRSRSSRDVVSVLSSCVSSVNNVVVCVVCVPPPD

pLDDT: mean 93.13, std 9.29, range [45.53, 97.94]

Nearest PDB structures (foldseek):
  4ghj-assembly1_A  TM=8.308E-01  e=3.916E-04  Vibrio vulnificus CMCP6
  2b5a-assembly1_A  TM=7.594E-01  e=5.528E-03  [Bacillus] caldolyticus
  1y7y-assembly1_B  TM=8.826E-01  e=2.567E-02  Aeromonas hydrophila
  1y7y-assembly1_A  TM=8.690E-01  e=4.596E-02  Aeromonas hydrophila
  3f52-assembly1_E  TM=7.745E-01  e=3.173E-02  Corynebacterium glutamicum

Sequence (85 aa):
MNTKKPILLPKLSRILEQVGEQIKMARLRRKLSTRQVAERANVSRSTLWAVEKGNPGVAVGTYLQVLFVLGLEQDFLQLAKDDEL

Solvent-accessible surface area (backbone atoms only — not comparable to full-atom values): 4957 Å² total; per-residue (Å²): 131,91,76,81,58,66,87,65,57,74,74,58,43,50,54,34,28,51,52,8,44,50,52,45,48,56,36,54,78,68,71,52,51,65,64,61,51,14,60,72,39,73,46,51,60,68,54,47,52,38,46,35,52,24,43,70,68,56,57,68,67,57,53,44,37,47,27,46,72,70,74,45,48,73,62,63,64,59,67,75,60,87,69,86,129

Secondary structure (DSSP, 8-state):
---------HHHHHHHHHHHHHHHHHHHHTT--HHHHHHHTT--HHHHHHHHTT-TTS-HHHHHHHHHHTT-GGGGGGTTTT---

Radius of gyration: 13.3 Å; Cα contacts (8 Å, |Δi|>4): 78; chains: 1; bounding box: 34×24×37 Å

Mean predicted aligned error: 3.82 Å